Protein AF-A0AAU5V769-F1 (afdb_monomer_lite)

Sequence (133 aa):
MSSAVMFKSDRTFRVWRYGIGHSQLLLRAVPDSVDTVCLDLLFEDVSAMQLVQHYKSIELCFASKTETEEILGFSGITPSSRELHLPVVLRSRSGSGFVLCRNVTAERGGEDPVGSAFEGEDRSVIWTTRPQS

Radius of gyration: 15.0 Å; chains: 1; bounding box: 35×34×40 Å

Foldseek 3Di:
DDFAFDDKDQAKWFFDDQDPVFRKTKIWGQDDPVRRWIKIKIFTAWQDKDDDGMAHTKTKTFDDPVRLVVRCVVRPDDPVCSQQWTWIWIDHPVDIMITIGQKIWIWTHDADPVGDPPPDDPTDTPDMDGRDD

Structure (mmCIF, N/CA/C/O backbone):
data_AF-A0AAU5V769-F1
#
_entry.id   AF-A0AAU5V769-F1
#
loop_
_atom_site.group_PDB
_atom_site.id
_atom_site.type_symbol
_atom_site.label_atom_id
_atom_site.label_alt_id
_atom_site.label_comp_id
_atom_site.label_asym_id
_atom_site.label_entity_id
_atom_site.label_seq_id
_atom_site.pdbx_PDB_ins_code
_atom_site.Cartn_x
_atom_site.Cartn_y
_atom_site.Cartn_z
_atom_site.occupancy
_atom_site.B_iso_or_equiv
_atom_site.auth_seq_id
_atom_site.auth_comp_id
_atom_site.auth_asym_id
_atom_site.auth_atom_id
_atom_site.pdbx_PDB_model_num
ATOM 1 N N . MET A 1 1 ? -4.390 17.917 10.758 1.00 50.41 1 MET A N 1
ATOM 2 C CA . MET A 1 1 ? -3.149 17.286 11.260 1.00 50.41 1 MET A CA 1
ATOM 3 C C . MET A 1 1 ? -2.609 16.418 10.141 1.00 50.41 1 MET A C 1
ATOM 5 O O . MET A 1 1 ? -3.389 15.657 9.587 1.00 50.41 1 MET A O 1
ATOM 9 N N . SER A 1 2 ? -1.353 16.594 9.738 1.00 59.19 2 SER A N 1
ATOM 10 C CA . SER A 1 2 ? -0.752 15.796 8.666 1.00 59.19 2 SER A CA 1
ATOM 11 C C . SER A 1 2 ? -0.434 14.384 9.156 1.00 59.19 2 SER A C 1
ATOM 13 O O . SER A 1 2 ? 0.037 14.193 10.275 1.00 59.19 2 SER A O 1
ATOM 15 N N . SER A 1 3 ? -0.697 13.394 8.313 1.00 79.44 3 SER A N 1
ATOM 16 C CA . SER A 1 3 ? -0.255 12.015 8.507 1.00 79.44 3 SER A CA 1
ATOM 17 C C . SER A 1 3 ? 1.267 11.893 8.443 1.00 79.44 3 SER A C 1
ATOM 19 O O . SER A 1 3 ? 1.907 12.562 7.631 1.00 79.44 3 SER A O 1
ATOM 21 N N . ALA A 1 4 ? 1.844 10.992 9.237 1.00 91.06 4 ALA A N 1
ATOM 22 C CA . ALA A 1 4 ? 3.267 10.675 9.164 1.00 91.06 4 ALA A CA 1
ATOM 23 C C . ALA A 1 4 ? 3.559 9.705 8.004 1.00 91.06 4 ALA A C 1
ATOM 25 O O . ALA A 1 4 ? 2.868 8.696 7.841 1.00 91.06 4 ALA A O 1
ATOM 26 N N . VAL A 1 5 ? 4.580 10.013 7.200 1.00 95.75 5 VAL A N 1
ATOM 27 C CA . VAL A 1 5 ? 5.035 9.174 6.078 1.00 95.75 5 VAL A CA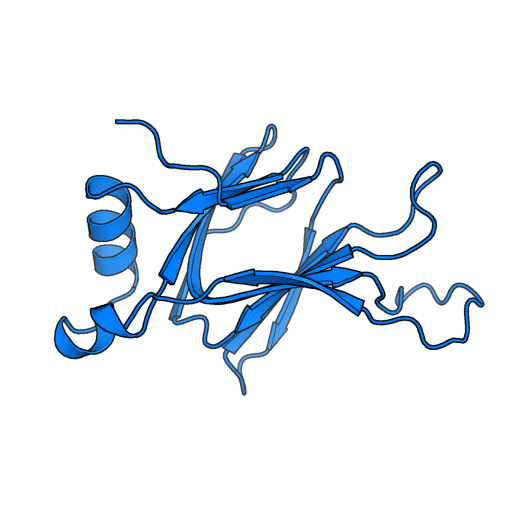 1
ATOM 28 C C . VAL A 1 5 ? 5.845 7.997 6.617 1.00 95.75 5 VAL A C 1
ATOM 30 O O . VAL A 1 5 ? 6.763 8.187 7.411 1.00 95.75 5 VAL A O 1
ATOM 33 N N . MET A 1 6 ? 5.513 6.789 6.167 1.00 96.19 6 MET A N 1
ATOM 34 C CA . MET A 1 6 ? 6.196 5.545 6.529 1.00 96.19 6 MET A CA 1
ATOM 35 C C . MET A 1 6 ? 7.159 5.070 5.442 1.00 96.19 6 MET A C 1
ATOM 37 O O . MET A 1 6 ? 8.244 4.576 5.732 1.00 96.19 6 MET A O 1
ATOM 41 N N . PHE A 1 7 ? 6.741 5.218 4.187 1.00 97.50 7 PHE A N 1
ATOM 42 C CA . PHE A 1 7 ? 7.492 4.809 3.011 1.00 97.50 7 PHE A CA 1
ATOM 43 C C . PHE A 1 7 ? 7.189 5.770 1.868 1.00 97.50 7 PHE A C 1
ATOM 45 O O . PHE A 1 7 ? 6.071 6.273 1.750 1.00 97.50 7 PHE A O 1
ATOM 52 N N . LYS A 1 8 ? 8.178 6.010 1.010 1.00 97.75 8 LYS A N 1
ATOM 53 C CA . LYS A 1 8 ? 8.009 6.801 -0.207 1.00 97.75 8 LYS A CA 1
ATOM 54 C C . LYS A 1 8 ? 8.838 6.225 -1.343 1.00 97.75 8 LYS A C 1
ATOM 56 O O . LYS A 1 8 ? 9.914 5.678 -1.113 1.00 97.75 8 LYS A O 1
ATOM 61 N N . SER A 1 9 ? 8.356 6.393 -2.565 1.00 96.69 9 SER A N 1
ATOM 62 C CA . SER A 1 9 ? 9.094 6.044 -3.774 1.00 96.69 9 SER A CA 1
ATOM 63 C C . SER A 1 9 ? 8.686 6.966 -4.912 1.00 96.69 9 SER A C 1
ATOM 65 O O . SER A 1 9 ? 7.499 7.205 -5.115 1.00 96.69 9 SER A O 1
ATOM 67 N N . ASP A 1 10 ? 9.661 7.448 -5.683 1.00 96.50 10 ASP A N 1
ATOM 68 C CA . ASP A 1 10 ? 9.408 8.316 -6.838 1.00 96.50 10 ASP A CA 1
ATOM 69 C C . ASP A 1 10 ? 8.879 7.556 -8.068 1.00 96.50 10 ASP A C 1
ATOM 71 O O . ASP A 1 10 ? 8.409 8.180 -9.023 1.00 96.50 10 ASP A O 1
ATOM 75 N N . ARG A 1 11 ? 8.899 6.215 -8.030 1.00 95.88 11 ARG A N 1
ATOM 76 C CA . ARG A 1 11 ? 8.440 5.342 -9.118 1.00 95.88 11 ARG A CA 1
ATOM 77 C C . ARG A 1 11 ? 6.921 5.411 -9.305 1.00 95.88 11 ARG A C 1
ATOM 79 O O . ARG A 1 11 ? 6.174 5.880 -8.442 1.00 95.88 11 ARG A O 1
ATOM 86 N N . THR A 1 12 ? 6.450 4.924 -10.454 1.00 96.44 12 THR A N 1
ATOM 87 C CA . THR A 1 12 ? 5.012 4.803 -10.734 1.00 96.44 12 THR A CA 1
ATOM 88 C C . THR A 1 12 ? 4.517 3.399 -10.414 1.00 96.44 12 THR A C 1
ATOM 90 O O . THR A 1 12 ? 4.936 2.437 -11.054 1.00 96.44 12 THR A O 1
ATOM 93 N N . PHE A 1 13 ? 3.581 3.292 -9.472 1.00 96.94 13 PHE A N 1
ATOM 94 C CA . PHE A 1 13 ? 2.952 2.027 -9.095 1.00 96.94 13 PHE A CA 1
ATOM 95 C C . PHE A 1 13 ? 1.592 1.862 -9.767 1.00 96.94 13 PHE A C 1
ATOM 97 O O . PHE A 1 13 ? 0.846 2.827 -9.939 1.00 96.94 13 PHE A O 1
ATOM 104 N N . ARG A 1 14 ? 1.247 0.621 -10.105 1.00 95.62 14 ARG A N 1
ATOM 105 C CA .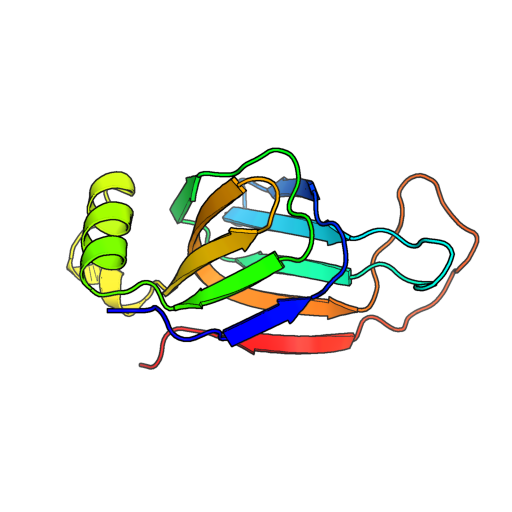 ARG A 1 14 ? -0.076 0.224 -10.603 1.00 95.62 14 ARG A CA 1
ATOM 106 C C . ARG A 1 14 ? -0.582 -1.001 -9.863 1.00 95.62 14 ARG A C 1
ATOM 108 O O . ARG A 1 14 ? 0.222 -1.787 -9.363 1.00 95.62 14 ARG A O 1
ATOM 115 N N . VAL A 1 15 ? -1.901 -1.178 -9.829 1.00 95.00 15 VAL A N 1
ATOM 116 C CA . VAL A 1 15 ? -2.499 -2.420 -9.325 1.00 95.00 15 VAL A CA 1
ATOM 117 C C . VAL A 1 15 ? -2.030 -3.569 -10.203 1.00 95.00 15 VAL A C 1
ATOM 119 O O . VAL A 1 15 ? -2.218 -3.547 -11.418 1.00 95.00 15 VAL A O 1
ATOM 122 N N . TRP A 1 16 ? -1.386 -4.548 -9.579 1.00 92.81 16 TRP A N 1
ATOM 123 C CA . TRP A 1 16 ? -0.828 -5.698 -10.270 1.00 92.81 16 TRP A CA 1
ATOM 124 C C . TRP A 1 16 ? -1.704 -6.933 -10.117 1.00 92.81 16 TRP A C 1
ATOM 126 O O . TRP A 1 16 ? -2.048 -7.599 -11.090 1.00 92.81 16 TRP A O 1
ATOM 136 N N . ARG A 1 17 ? -2.069 -7.240 -8.873 1.00 91.81 17 ARG A N 1
ATOM 137 C CA . ARG A 1 17 ? -2.879 -8.405 -8.530 1.00 91.81 17 ARG A CA 1
ATOM 138 C C . ARG A 1 17 ? -3.645 -8.131 -7.249 1.00 91.81 17 ARG A C 1
ATOM 140 O O . ARG A 1 17 ? -3.098 -7.545 -6.319 1.00 91.81 17 ARG A O 1
ATOM 147 N N . TYR A 1 18 ? -4.869 -8.637 -7.189 1.00 91.25 18 TYR A N 1
ATOM 148 C CA . TYR A 1 18 ? -5.576 -8.851 -5.936 1.00 91.25 18 TYR A CA 1
ATOM 149 C C . TYR A 1 18 ? -5.966 -10.327 -5.835 1.00 91.25 18 TYR A C 1
ATOM 151 O O . TYR A 1 18 ? -6.671 -10.847 -6.700 1.00 91.25 18 TYR A O 1
ATOM 159 N N . GLY A 1 19 ? -5.437 -11.022 -4.829 1.00 89.88 19 GLY A N 1
ATOM 160 C CA . GLY A 1 19 ? -5.703 -12.436 -4.580 1.00 89.88 19 GLY A CA 1
ATOM 161 C C . GLY A 1 19 ? -6.714 -12.606 -3.455 1.00 89.88 19 GLY A C 1
ATOM 162 O O . GLY A 1 19 ? -6.390 -12.328 -2.306 1.00 89.88 19 GLY A O 1
ATOM 163 N N . ILE A 1 20 ? -7.911 -13.105 -3.775 1.00 83.69 20 ILE A N 1
ATOM 164 C CA . ILE A 1 20 ? -9.019 -13.235 -2.812 1.00 83.69 20 ILE A CA 1
ATOM 165 C C . ILE A 1 20 ? -8.696 -14.252 -1.704 1.00 83.69 20 ILE A C 1
ATOM 167 O O . ILE A 1 20 ? -9.004 -14.004 -0.547 1.00 83.69 20 ILE A O 1
ATOM 171 N N . GLY A 1 21 ? -8.035 -15.371 -2.029 1.00 79.00 21 GLY A N 1
ATOM 172 C CA . GLY A 1 21 ? -7.797 -16.465 -1.071 1.00 79.00 21 GLY A CA 1
ATOM 173 C C . GLY A 1 21 ? -6.919 -16.105 0.136 1.00 79.00 21 GLY A C 1
ATOM 174 O O . GLY A 1 21 ? -7.063 -16.715 1.188 1.00 79.00 21 GLY A O 1
ATOM 175 N N . HIS A 1 22 ? -6.050 -15.101 -0.004 1.00 78.12 22 HIS A N 1
ATOM 176 C CA . HIS A 1 22 ? -5.189 -14.591 1.073 1.00 78.12 22 HIS A CA 1
ATOM 177 C C . HIS A 1 22 ? -5.412 -13.096 1.339 1.00 78.12 22 HIS A C 1
ATOM 179 O O . HIS A 1 22 ? -4.630 -12.475 2.052 1.00 78.12 22 HIS A O 1
ATOM 185 N N . SER A 1 23 ? -6.431 -12.496 0.714 1.00 92.31 23 SER A N 1
ATOM 186 C CA . SER A 1 23 ? -6.664 -11.050 0.729 1.00 92.31 23 SER A CA 1
ATOM 187 C C . SER A 1 23 ? -5.385 -10.238 0.486 1.00 92.31 23 SER A C 1
ATOM 189 O O . SER A 1 23 ? -5.068 -9.317 1.231 1.00 92.31 23 SER A O 1
ATOM 191 N N . GLN A 1 24 ? -4.619 -10.593 -0.546 1.00 95.88 24 GLN A N 1
ATOM 192 C CA . GLN A 1 24 ? -3.342 -9.945 -0.851 1.00 95.88 24 GLN A CA 1
ATOM 193 C C . GLN A 1 24 ? -3.494 -8.957 -2.004 1.00 95.88 24 GLN A C 1
ATOM 195 O O . GLN A 1 24 ? -3.884 -9.347 -3.108 1.00 95.88 24 GLN A O 1
ATOM 200 N N . LEU A 1 25 ? -3.139 -7.694 -1.772 1.00 96.88 25 LEU A N 1
ATOM 201 C CA . LEU A 1 25 ? -3.017 -6.674 -2.813 1.00 96.88 25 LEU A CA 1
ATOM 202 C C . LEU A 1 25 ? -1.541 -6.465 -3.146 1.00 96.88 25 LEU A C 1
ATOM 204 O O . LEU A 1 25 ? -0.727 -6.238 -2.259 1.00 96.88 25 LEU A O 1
ATOM 208 N N . LEU A 1 26 ? -1.215 -6.479 -4.435 1.00 95.62 26 LEU A N 1
ATOM 209 C CA . LEU A 1 26 ? 0.109 -6.139 -4.935 1.00 95.62 26 LEU A CA 1
ATOM 210 C C . LEU A 1 26 ? 0.018 -4.892 -5.813 1.00 95.62 26 LEU A C 1
ATOM 212 O O . LEU A 1 26 ? -0.653 -4.913 -6.851 1.00 95.62 26 LEU A O 1
ATOM 216 N N . LEU A 1 27 ? 0.712 -3.825 -5.419 1.00 96.94 27 LEU A N 1
ATOM 217 C CA . LEU A 1 27 ? 1.015 -2.707 -6.310 1.00 96.94 27 LEU A CA 1
ATOM 218 C C . LEU A 1 27 ? 2.446 -2.860 -6.812 1.00 96.94 27 LEU A C 1
ATOM 220 O O . LEU A 1 27 ? 3.340 -3.134 -6.021 1.00 96.94 27 LEU A O 1
ATOM 224 N N . ARG A 1 28 ? 2.679 -2.652 -8.106 1.00 95.81 28 ARG A N 1
ATOM 225 C CA . ARG A 1 28 ? 3.999 -2.850 -8.715 1.00 95.81 28 ARG A CA 1
ATOM 226 C C . ARG A 1 28 ? 4.453 -1.623 -9.480 1.00 95.81 28 ARG A C 1
ATOM 228 O O . ARG A 1 28 ? 3.704 -1.097 -10.307 1.00 95.81 28 ARG A O 1
ATOM 235 N N . ALA A 1 29 ? 5.696 -1.228 -9.249 1.00 95.25 29 ALA A N 1
ATOM 236 C CA . ALA A 1 29 ? 6.478 -0.431 -10.176 1.00 95.25 29 ALA A CA 1
ATOM 237 C C . ALA A 1 29 ? 7.355 -1.374 -11.009 1.00 95.25 29 ALA A C 1
ATOM 239 O O . ALA A 1 29 ? 8.142 -2.143 -10.460 1.00 95.25 29 ALA A O 1
ATOM 240 N N . VAL A 1 30 ? 7.196 -1.341 -12.331 1.00 91.44 30 VAL A N 1
ATOM 241 C CA . VAL A 1 30 ? 7.995 -2.159 -13.262 1.00 91.44 30 VAL A CA 1
ATOM 242 C C . VAL A 1 30 ? 9.309 -1.468 -13.627 1.00 91.44 30 VAL A C 1
ATOM 244 O O . VAL A 1 30 ? 9.419 -0.258 -13.396 1.00 91.44 30 VAL A O 1
ATOM 247 N N . PRO A 1 31 ? 10.304 -2.203 -14.159 1.00 89.50 31 PRO A N 1
ATOM 248 C CA . PRO A 1 31 ? 11.550 -1.615 -14.623 1.00 89.50 31 PRO A CA 1
ATOM 249 C C . PRO A 1 31 ? 11.327 -0.481 -15.630 1.00 89.50 31 PRO A C 1
ATOM 251 O O . PRO A 1 31 ? 10.360 -0.491 -16.395 1.00 89.50 31 PRO A O 1
ATOM 254 N N . ASP A 1 32 ? 12.240 0.481 -15.633 1.00 85.56 32 ASP A N 1
ATOM 255 C CA . ASP A 1 32 ? 12.310 1.562 -16.612 1.00 85.56 32 ASP A CA 1
ATOM 256 C C . ASP A 1 32 ? 13.778 1.874 -16.966 1.00 85.56 32 ASP A C 1
ATOM 258 O O . ASP A 1 32 ? 14.670 1.054 -16.748 1.00 85.56 32 ASP A O 1
ATOM 262 N N . SER A 1 33 ? 14.048 3.036 -17.567 1.00 84.00 33 SER A N 1
ATOM 263 C CA . SER A 1 33 ? 15.413 3.436 -17.939 1.00 84.00 33 SER A CA 1
ATOM 264 C C . SER A 1 33 ? 16.341 3.705 -16.747 1.00 84.00 33 SER A C 1
ATOM 266 O O . SER A 1 33 ? 17.546 3.826 -16.946 1.00 84.00 33 SER A O 1
ATOM 268 N N . VAL A 1 34 ? 15.794 3.868 -15.541 1.00 86.12 34 VAL A N 1
ATOM 269 C CA . VAL A 1 34 ? 16.525 4.188 -14.308 1.00 86.12 34 VAL A CA 1
ATOM 270 C C . VAL A 1 34 ? 16.594 2.962 -13.400 1.00 86.12 34 VAL A C 1
ATOM 272 O O . VAL A 1 34 ? 17.671 2.608 -12.924 1.00 86.12 34 VAL A O 1
ATOM 275 N N . ASP A 1 35 ? 15.462 2.295 -13.185 1.00 85.06 35 ASP A N 1
ATOM 276 C CA . ASP A 1 35 ? 15.348 1.137 -12.305 1.00 85.06 35 ASP A CA 1
ATOM 277 C C . ASP A 1 35 ? 15.275 -0.164 -13.108 1.00 85.06 35 ASP A C 1
ATOM 279 O O . ASP A 1 35 ? 14.314 -0.412 -13.830 1.00 85.06 35 ASP A O 1
ATOM 283 N N . THR A 1 36 ? 16.249 -1.057 -12.925 1.00 85.62 36 THR A N 1
ATOM 284 C CA . THR A 1 36 ? 16.347 -2.307 -13.702 1.00 85.62 36 THR A CA 1
ATOM 285 C C . THR A 1 36 ? 15.487 -3.458 -13.178 1.00 85.62 36 THR A C 1
ATOM 287 O O . THR A 1 36 ? 15.380 -4.486 -13.840 1.00 85.62 36 THR A O 1
ATOM 290 N N . VAL A 1 37 ? 14.866 -3.317 -12.002 1.00 88.38 37 VAL A N 1
ATOM 291 C CA . VAL A 1 37 ? 14.055 -4.376 -11.376 1.00 88.38 37 VAL A CA 1
ATOM 292 C C . VAL A 1 37 ? 12.708 -3.859 -10.886 1.00 88.38 37 VAL A C 1
ATOM 294 O O . VAL A 1 37 ? 12.547 -2.667 -10.600 1.00 88.38 37 VAL A O 1
ATOM 297 N N . CYS A 1 38 ? 11.733 -4.761 -10.750 1.00 92.62 38 CYS A N 1
ATOM 298 C CA . CYS A 1 38 ? 10.451 -4.441 -10.128 1.00 92.62 38 CYS A CA 1
ATOM 299 C C . CYS A 1 38 ? 10.626 -4.005 -8.667 1.00 92.62 38 CYS A C 1
ATOM 301 O O . CYS A 1 38 ? 11.520 -4.477 -7.958 1.00 92.62 38 CYS A O 1
ATOM 303 N N . LEU A 1 39 ? 9.727 -3.133 -8.224 1.00 94.56 39 LEU A N 1
ATOM 304 C CA . LEU A 1 39 ? 9.501 -2.829 -6.820 1.00 94.56 39 LEU A CA 1
ATOM 305 C C . LEU A 1 39 ? 8.023 -3.056 -6.513 1.00 94.56 39 LEU A C 1
ATOM 307 O O . LEU A 1 39 ? 7.151 -2.429 -7.118 1.00 94.56 39 LEU A O 1
ATOM 311 N N . ASP A 1 40 ? 7.769 -3.953 -5.576 1.00 95.75 40 ASP A N 1
ATOM 312 C CA . ASP A 1 40 ? 6.444 -4.383 -5.166 1.00 95.75 40 ASP A CA 1
ATOM 313 C C . ASP A 1 40 ? 6.076 -3.764 -3.819 1.00 95.75 40 ASP A C 1
ATOM 315 O O . ASP A 1 40 ? 6.902 -3.691 -2.915 1.00 95.75 40 ASP A O 1
ATOM 319 N N . LEU A 1 41 ? 4.825 -3.326 -3.684 1.00 97.31 41 LEU A N 1
ATOM 320 C CA . LEU A 1 41 ? 4.171 -3.049 -2.410 1.00 97.31 41 LEU A CA 1
ATOM 321 C C . LEU A 1 41 ? 3.125 -4.139 -2.197 1.00 97.31 41 LEU A C 1
ATOM 323 O O . LEU A 1 41 ? 2.073 -4.135 -2.846 1.00 97.31 41 LEU A O 1
ATOM 327 N N . LEU A 1 42 ? 3.448 -5.084 -1.322 1.00 96.44 42 LEU A N 1
ATOM 328 C CA . LEU A 1 42 ? 2.582 -6.187 -0.941 1.00 96.44 42 LEU A CA 1
ATOM 329 C C . LEU A 1 42 ? 1.831 -5.813 0.333 1.00 96.44 42 LEU A C 1
ATOM 331 O O . LEU A 1 42 ? 2.445 -5.551 1.361 1.00 96.44 42 LEU A O 1
ATOM 335 N N . PHE A 1 43 ? 0.506 -5.806 0.254 1.00 97.38 43 PHE A N 1
ATOM 336 C CA . PHE A 1 43 ? -0.389 -5.639 1.391 1.00 97.38 43 PHE A CA 1
ATOM 337 C C . PHE A 1 43 ? -1.062 -6.978 1.666 1.00 97.38 43 PHE A C 1
ATOM 339 O O . PHE A 1 43 ? -1.676 -7.555 0.763 1.00 97.38 43 PHE A O 1
ATOM 346 N N . GLU A 1 44 ? -0.972 -7.458 2.901 1.00 95.25 44 GLU A N 1
ATOM 347 C CA . GLU A 1 44 ? -1.519 -8.757 3.299 1.00 95.25 44 GLU A CA 1
ATOM 348 C C . GLU A 1 44 ? -2.703 -8.607 4.251 1.00 95.25 44 GLU A C 1
ATOM 350 O O . GLU A 1 44 ? -2.788 -7.633 5.007 1.00 95.25 44 GLU A O 1
ATOM 355 N N . ASP A 1 45 ? -3.615 -9.584 4.215 1.00 94.12 45 ASP A N 1
ATOM 356 C CA . ASP A 1 45 ? -4.872 -9.567 4.969 1.00 94.12 45 ASP A CA 1
ATOM 357 C C . ASP A 1 45 ? -5.645 -8.246 4.766 1.00 94.12 45 ASP A C 1
ATOM 359 O O . ASP A 1 45 ? -6.011 -7.543 5.712 1.00 94.12 45 ASP A O 1
ATOM 363 N N . VAL A 1 46 ? -5.846 -7.866 3.502 1.00 95.06 46 VAL A N 1
ATOM 364 C CA . VAL A 1 46 ? -6.575 -6.657 3.106 1.00 95.06 46 VAL A CA 1
ATOM 365 C C . VAL A 1 46 ? -8.066 -6.820 3.392 1.00 95.06 46 VAL A C 1
ATOM 367 O O . VAL A 1 46 ? -8.751 -7.624 2.760 1.00 95.06 46 VAL A O 1
ATOM 370 N N . SER A 1 47 ? -8.575 -5.991 4.298 1.00 94.00 47 SER A N 1
ATOM 371 C CA . SER A 1 47 ? -9.986 -5.946 4.698 1.00 94.00 47 SER A CA 1
ATOM 372 C C . SER A 1 47 ? -10.787 -4.900 3.928 1.00 94.00 47 SER A C 1
ATOM 374 O O . SER A 1 47 ? -11.981 -5.074 3.706 1.00 94.00 47 SER A O 1
ATOM 376 N N . ALA A 1 48 ? -10.148 -3.810 3.501 1.00 95.25 48 ALA A N 1
ATOM 377 C CA . ALA A 1 48 ? -10.782 -2.785 2.680 1.00 95.25 48 ALA A CA 1
ATOM 378 C C . ALA A 1 48 ? -9.744 -2.018 1.862 1.00 95.25 48 ALA A C 1
ATOM 380 O O . ALA A 1 48 ? -8.600 -1.861 2.285 1.00 95.25 48 ALA A O 1
ATOM 381 N N . MET A 1 49 ? -10.148 -1.504 0.702 1.00 97.06 49 MET A N 1
ATOM 382 C CA . MET A 1 49 ? -9.288 -0.666 -0.127 1.00 97.06 49 MET A CA 1
ATOM 383 C C . MET A 1 49 ? -10.101 0.286 -0.999 1.00 97.06 49 MET A C 1
ATOM 385 O O . MET A 1 49 ? -11.171 -0.065 -1.495 1.00 97.06 49 MET A O 1
ATOM 389 N N . GLN A 1 50 ? -9.536 1.462 -1.242 1.00 97.81 50 GLN A N 1
ATOM 390 C CA . GLN A 1 50 ? -9.946 2.371 -2.303 1.00 97.81 50 GLN A CA 1
ATOM 391 C C . GLN A 1 50 ? -8.697 2.741 -3.088 1.00 97.81 50 GLN A C 1
ATOM 393 O O . GLN A 1 50 ? -7.762 3.319 -2.531 1.00 97.81 50 GLN A O 1
ATOM 398 N N . LEU A 1 51 ? -8.678 2.405 -4.376 1.00 97.69 51 LEU A N 1
ATOM 399 C CA . LEU A 1 51 ? -7.494 2.548 -5.213 1.00 97.69 51 LEU A CA 1
ATOM 400 C C . LEU A 1 51 ? -7.739 3.496 -6.385 1.00 97.69 51 LEU A C 1
ATOM 402 O O . LEU A 1 51 ? -8.852 3.592 -6.900 1.00 97.69 51 LEU A O 1
ATOM 406 N N . VAL A 1 52 ? -6.674 4.152 -6.838 1.00 95.44 52 VAL A N 1
ATOM 407 C CA . VAL A 1 52 ? -6.621 4.780 -8.163 1.00 95.44 52 VAL A CA 1
ATOM 408 C C . VAL A 1 52 ? -5.820 3.897 -9.116 1.00 95.44 52 VAL A C 1
ATOM 410 O O . VAL A 1 52 ? -5.077 3.011 -8.697 1.00 95.44 52 VAL A O 1
ATOM 413 N N . GLN A 1 53 ? -5.965 4.135 -10.418 1.00 91.25 53 GLN A N 1
ATOM 414 C CA . GLN A 1 53 ? -5.358 3.281 -11.442 1.00 91.25 53 GLN A CA 1
ATOM 415 C C . GLN A 1 53 ? -3.819 3.285 -11.396 1.00 91.25 53 GLN A C 1
ATOM 417 O O . GLN A 1 53 ? -3.187 2.254 -11.624 1.00 91.25 53 GLN A O 1
ATOM 422 N N . HIS A 1 54 ? -3.220 4.442 -11.095 1.00 95.00 54 HIS A N 1
ATOM 423 C CA . HIS A 1 54 ? -1.773 4.632 -11.035 1.00 95.00 54 HIS A CA 1
ATOM 424 C C . HIS A 1 54 ? -1.400 5.592 -9.906 1.00 95.00 54 HIS A C 1
ATOM 426 O O . HIS A 1 54 ? -2.089 6.591 -9.690 1.00 95.00 54 HIS A O 1
ATOM 432 N N . TYR A 1 55 ? -0.260 5.346 -9.268 1.00 97.69 55 TYR A N 1
ATOM 433 C CA . TYR A 1 55 ? 0.319 6.195 -8.230 1.00 97.69 55 TYR A CA 1
ATOM 434 C C . TYR A 1 55 ? 1.685 6.704 -8.681 1.00 97.69 55 TYR A C 1
ATOM 436 O O . TYR A 1 55 ? 2.657 5.952 -8.682 1.00 97.69 55 TYR A O 1
ATOM 444 N N . LYS A 1 56 ? 1.758 7.976 -9.083 1.00 96.94 56 LYS A N 1
ATOM 445 C CA . LYS A 1 56 ? 3.009 8.649 -9.462 1.00 96.94 56 LYS A CA 1
ATOM 446 C C . LYS A 1 56 ? 3.656 9.284 -8.236 1.00 96.94 56 LYS A C 1
ATOM 448 O O . LYS A 1 56 ? 3.053 10.196 -7.661 1.00 96.94 56 LYS A O 1
ATOM 453 N N . SER A 1 57 ? 4.865 8.843 -7.891 1.00 96.44 57 SER A N 1
ATOM 454 C CA . SER A 1 57 ? 5.584 9.274 -6.687 1.00 96.44 57 SER A CA 1
ATOM 455 C C . SER A 1 57 ? 4.753 9.004 -5.427 1.00 96.44 57 SER A C 1
ATOM 457 O O . SER A 1 57 ? 4.143 9.914 -4.864 1.00 96.44 57 SER A O 1
ATOM 459 N N . ILE A 1 58 ? 4.625 7.724 -5.068 1.00 97.62 58 ILE A N 1
ATOM 460 C CA . ILE A 1 58 ? 3.740 7.279 -3.990 1.00 97.62 58 ILE A CA 1
ATOM 461 C C . ILE A 1 58 ? 4.356 7.538 -2.611 1.00 97.62 58 ILE A C 1
ATOM 463 O O . ILE A 1 58 ? 5.543 7.300 -2.379 1.00 97.62 58 ILE A O 1
ATOM 467 N N . GLU A 1 59 ? 3.510 7.947 -1.675 1.00 98.19 59 GLU A N 1
ATOM 468 C CA . GLU A 1 59 ? 3.777 7.972 -0.243 1.00 98.19 59 GLU A CA 1
ATOM 469 C C . GLU A 1 59 ? 2.776 7.056 0.467 1.00 98.19 59 GLU A C 1
ATOM 471 O O . GLU A 1 59 ? 1.561 7.173 0.280 1.00 98.19 59 GLU A O 1
ATOM 476 N N . LEU A 1 60 ? 3.294 6.147 1.292 1.00 98.19 60 LEU A N 1
ATOM 477 C CA . LEU A 1 60 ? 2.508 5.388 2.256 1.00 98.19 60 LEU A CA 1
ATOM 478 C C . LEU A 1 60 ? 2.570 6.118 3.586 1.00 98.19 60 LEU A C 1
ATOM 480 O O . LEU A 1 60 ? 3.651 6.315 4.147 1.00 98.19 60 LEU A O 1
ATOM 484 N N . CYS A 1 61 ? 1.415 6.495 4.109 1.00 97.50 61 CYS A N 1
ATOM 485 C CA . CYS A 1 61 ? 1.320 7.236 5.355 1.00 97.50 61 CYS A CA 1
ATOM 486 C C . CYS A 1 61 ? 0.470 6.485 6.372 1.00 97.50 61 CYS A C 1
ATOM 488 O O . CYS A 1 61 ? -0.504 5.824 6.007 1.00 97.50 61 CYS A O 1
ATOM 490 N N . PHE A 1 62 ? 0.790 6.660 7.653 1.00 95.25 62 PHE A N 1
ATOM 491 C CA . PHE A 1 62 ? -0.146 6.313 8.717 1.00 95.25 62 PHE A CA 1
ATOM 492 C C . PHE A 1 62 ? -1.418 7.140 8.546 1.00 95.25 62 PHE A C 1
ATOM 494 O O . PHE A 1 62 ? -1.340 8.360 8.374 1.00 95.25 62 PHE A O 1
ATOM 501 N N . ALA A 1 63 ? -2.588 6.513 8.607 1.00 94.62 63 ALA A N 1
ATOM 502 C CA . ALA A 1 63 ? -3.823 7.277 8.653 1.00 94.62 63 ALA A CA 1
ATOM 503 C C . ALA A 1 63 ? -3.837 8.195 9.886 1.00 94.62 63 ALA A C 1
ATOM 505 O O . ALA A 1 63 ? -3.462 7.803 10.992 1.00 94.62 63 ALA A O 1
ATOM 506 N N . SER A 1 64 ? -4.270 9.440 9.700 1.00 93.62 64 SER A N 1
ATOM 507 C CA . SER A 1 64 ? -4.626 10.305 10.824 1.00 93.62 64 SER A CA 1
ATOM 508 C C . SER A 1 64 ? -5.830 9.724 11.574 1.00 93.62 64 SER A C 1
ATOM 510 O O . SER A 1 64 ? -6.478 8.786 11.106 1.00 93.62 64 SER A O 1
ATOM 512 N N . LYS A 1 65 ? -6.169 10.288 12.737 1.00 91.50 65 LYS A N 1
ATOM 513 C CA . LYS A 1 65 ? -7.335 9.830 13.506 1.00 91.50 65 LYS A CA 1
ATOM 514 C C . LYS A 1 65 ? -8.625 9.880 12.674 1.00 91.50 65 LYS A C 1
ATOM 516 O O . LYS A 1 65 ? -9.358 8.900 12.640 1.00 91.50 65 LYS A O 1
ATOM 521 N N . THR A 1 66 ? -8.856 10.988 11.971 1.00 93.69 66 THR A N 1
ATOM 522 C CA . THR A 1 66 ? -10.035 11.173 11.114 1.00 93.69 66 THR A CA 1
ATOM 523 C C . THR A 1 66 ? -10.050 10.174 9.960 1.00 93.69 66 THR A C 1
ATOM 525 O O . THR A 1 66 ? -11.035 9.471 9.780 1.00 93.69 66 THR A O 1
ATOM 528 N N . GLU A 1 67 ? -8.934 10.023 9.242 1.00 95.50 67 GLU A N 1
ATOM 529 C CA . GLU A 1 67 ? -8.836 9.043 8.149 1.00 95.50 67 GLU A CA 1
ATOM 530 C C . GLU A 1 67 ? -9.014 7.608 8.659 1.00 95.50 67 GLU A C 1
ATOM 532 O O . GLU A 1 67 ? -9.631 6.783 7.998 1.00 95.50 67 GLU A O 1
ATOM 537 N N . THR A 1 68 ? -8.513 7.299 9.856 1.00 93.19 68 THR A N 1
ATOM 538 C CA . THR A 1 68 ? -8.702 5.986 10.484 1.00 93.19 68 THR A CA 1
ATOM 539 C C . THR A 1 68 ? -10.181 5.713 10.733 1.00 93.19 68 THR A C 1
ATOM 541 O O . THR A 1 68 ? -10.666 4.637 10.401 1.00 93.19 68 THR A O 1
ATOM 544 N N . GLU A 1 69 ? -10.910 6.675 11.298 1.00 92.06 69 GLU A N 1
ATOM 545 C CA . GLU A 1 69 ? -12.349 6.548 11.544 1.00 92.06 69 GLU A CA 1
ATOM 546 C C . GLU A 1 69 ? -13.133 6.360 10.234 1.00 92.06 69 GLU A C 1
ATOM 548 O O . GLU A 1 69 ? -13.996 5.484 10.167 1.00 92.06 69 GLU A O 1
ATOM 553 N N . GLU A 1 70 ? -12.786 7.105 9.181 1.00 93.81 70 GLU A N 1
ATOM 554 C CA . GLU A 1 70 ? -13.392 6.985 7.847 1.00 93.81 70 GLU A CA 1
ATOM 555 C C . GLU A 1 70 ? -13.125 5.616 7.208 1.00 93.81 70 GLU A C 1
ATOM 557 O O . GLU A 1 70 ? -14.058 4.941 6.769 1.00 93.81 70 GLU A O 1
ATOM 562 N N . ILE A 1 71 ? -11.866 5.168 7.201 1.00 95.31 71 ILE A N 1
ATOM 563 C CA . ILE A 1 71 ? -11.461 3.873 6.634 1.00 95.31 71 ILE A CA 1
ATOM 564 C C . ILE A 1 71 ? -12.141 2.725 7.385 1.00 95.31 71 ILE A C 1
ATOM 566 O O . ILE A 1 71 ? -12.649 1.784 6.772 1.00 95.31 71 ILE A O 1
ATOM 570 N N . LEU A 1 72 ? -12.186 2.797 8.717 1.00 92.31 72 LEU A N 1
ATOM 571 C CA . LEU A 1 72 ? -12.859 1.793 9.535 1.00 92.31 72 LEU A CA 1
ATOM 572 C C . LEU A 1 72 ? -14.369 1.782 9.277 1.00 92.31 72 LEU A C 1
ATOM 574 O O . LEU A 1 72 ? -14.939 0.704 9.114 1.00 92.31 72 LEU A O 1
ATOM 578 N N . GLY A 1 73 ? -14.999 2.956 9.180 1.00 92.12 73 GLY A N 1
ATOM 579 C CA . GLY A 1 73 ? -16.411 3.086 8.819 1.00 92.12 73 GLY A CA 1
ATOM 580 C C . GLY A 1 73 ? -16.726 2.497 7.442 1.00 92.12 73 GLY A C 1
ATOM 581 O O . GLY A 1 73 ? -17.738 1.819 7.287 1.00 92.12 73 GLY A O 1
ATOM 582 N N . PHE A 1 74 ? -15.828 2.680 6.472 1.00 94.31 74 PHE A N 1
ATOM 583 C CA . PHE A 1 74 ? -15.941 2.088 5.138 1.00 94.31 74 PHE A CA 1
ATOM 584 C C . PHE A 1 74 ? -15.794 0.558 5.150 1.00 94.31 74 PHE A C 1
ATOM 586 O O . PHE A 1 74 ? -16.482 -0.140 4.412 1.00 94.31 74 PHE A O 1
ATOM 593 N N . SER A 1 75 ? -14.897 0.025 5.982 1.00 90.94 75 SER A N 1
ATOM 594 C CA . SER A 1 75 ? -14.523 -1.396 5.963 1.00 90.94 75 SER A CA 1
ATOM 595 C C . SER A 1 75 ? -15.558 -2.366 6.540 1.00 90.94 75 SER A C 1
ATOM 597 O O . SER A 1 75 ? -15.467 -3.567 6.302 1.00 90.94 75 SER A O 1
ATOM 599 N N . GLY A 1 76 ? -16.502 -1.880 7.351 1.00 85.88 76 GLY A N 1
ATOM 600 C CA . GLY A 1 76 ? -17.462 -2.733 8.056 1.00 85.88 76 GLY A CA 1
ATOM 601 C C . GLY A 1 76 ? -16.857 -3.641 9.139 1.00 85.88 76 GLY A C 1
ATOM 602 O O . GLY A 1 76 ? -17.581 -4.471 9.689 1.00 85.88 76 GLY A O 1
ATOM 603 N N . ILE A 1 77 ? -15.564 -3.506 9.480 1.00 83.44 77 ILE A N 1
ATOM 604 C CA . ILE A 1 77 ? -14.943 -4.336 10.523 1.00 83.44 77 ILE A CA 1
ATOM 605 C C . ILE A 1 77 ? -15.407 -3.932 11.928 1.00 83.44 77 ILE A C 1
ATOM 607 O O . ILE A 1 77 ? -15.606 -2.754 12.242 1.00 83.44 77 ILE A O 1
ATOM 611 N N . THR A 1 78 ? -15.542 -4.920 12.814 1.00 78.31 78 THR A N 1
ATOM 612 C CA . THR A 1 78 ? -15.965 -4.697 14.200 1.00 78.31 78 THR A CA 1
ATOM 613 C C . THR A 1 78 ? -14.856 -4.059 15.046 1.00 78.31 78 THR A C 1
ATOM 615 O O . THR A 1 78 ? -13.670 -4.262 14.773 1.00 78.31 78 THR A O 1
ATOM 618 N N . PRO A 1 79 ? -15.201 -3.332 16.129 1.00 73.88 79 PRO A N 1
ATOM 619 C CA . PRO A 1 79 ? -14.219 -2.692 17.008 1.00 73.88 79 PRO A CA 1
ATOM 620 C C . PRO A 1 79 ? -13.136 -3.630 17.556 1.00 73.88 79 PRO A C 1
ATOM 622 O O . PRO A 1 79 ? -11.978 -3.236 17.628 1.00 73.88 79 PRO A O 1
ATOM 625 N N . SER A 1 80 ? -13.494 -4.879 17.864 1.00 73.94 80 SER A N 1
ATOM 626 C CA . SER A 1 80 ? -12.592 -5.920 18.377 1.00 73.94 80 SER A CA 1
ATOM 627 C C . SER A 1 80 ? -11.468 -6.322 17.418 1.00 73.94 80 SER A C 1
ATOM 629 O O . SER A 1 80 ? -10.479 -6.901 17.849 1.00 73.94 80 SER A O 1
ATOM 631 N N . SER A 1 81 ? -11.603 -6.037 16.122 1.00 75.50 81 SER A N 1
ATOM 632 C CA . SER A 1 81 ? -10.600 -6.380 15.109 1.00 75.50 81 SER A CA 1
ATOM 633 C C . SER A 1 81 ? -9.724 -5.191 14.720 1.00 75.50 81 SER A C 1
ATOM 635 O O . SER A 1 81 ? -8.801 -5.364 13.929 1.00 75.50 81 SER A O 1
ATOM 637 N N . ARG A 1 82 ? -9.984 -3.988 15.252 1.00 78.06 82 ARG A N 1
ATOM 638 C CA . ARG A 1 82 ? -9.285 -2.752 14.857 1.00 78.06 82 ARG A CA 1
ATOM 639 C C . ARG A 1 82 ? -7.792 -2.795 15.156 1.00 78.06 82 ARG A C 1
ATOM 641 O O . ARG A 1 82 ? -7.007 -2.400 14.308 1.00 78.06 82 ARG A O 1
ATOM 648 N N . GLU A 1 83 ? -7.418 -3.322 16.317 1.00 80.62 83 GLU A N 1
ATOM 649 C CA . GLU A 1 83 ? -6.022 -3.397 16.779 1.00 80.62 83 GLU A CA 1
ATOM 650 C C . GLU A 1 83 ? -5.154 -4.307 15.898 1.00 80.62 83 GLU A C 1
ATOM 652 O O . GLU A 1 83 ? -3.935 -4.174 15.863 1.00 80.62 83 GLU A O 1
ATOM 657 N N . LEU A 1 84 ? -5.783 -5.202 15.130 1.00 85.75 84 LEU A N 1
ATOM 658 C CA . LEU A 1 84 ? -5.091 -6.100 14.209 1.00 85.75 84 LEU A CA 1
ATOM 659 C C . LEU A 1 84 ? -4.851 -5.481 12.830 1.00 85.75 84 LEU A C 1
ATOM 661 O O . LEU A 1 84 ? -4.167 -6.104 12.023 1.00 85.75 84 LEU A O 1
ATOM 665 N N . HIS A 1 85 ? -5.422 -4.311 12.533 1.00 90.75 85 HIS A N 1
ATOM 666 C CA . HIS A 1 85 ? -5.345 -3.701 11.210 1.00 90.75 85 HIS A CA 1
ATOM 667 C C . HIS A 1 85 ? -4.558 -2.393 11.228 1.00 90.75 85 HIS A C 1
ATOM 669 O O . HIS A 1 85 ? -4.621 -1.595 12.158 1.00 90.75 85 HIS A O 1
ATOM 675 N N . LEU A 1 86 ? -3.847 -2.166 10.133 1.00 94.75 86 LEU A N 1
ATOM 676 C CA . LEU A 1 86 ? -3.106 -0.969 9.803 1.00 94.75 86 LEU A CA 1
ATOM 677 C C . LEU A 1 86 ? -3.870 -0.212 8.707 1.00 94.75 86 LEU A C 1
ATOM 679 O O . LEU A 1 86 ? -3.892 -0.662 7.558 1.00 94.75 86 LEU A O 1
ATOM 683 N N . PRO A 1 87 ? -4.493 0.935 9.023 1.00 95.75 87 PRO A N 1
ATOM 684 C CA . PRO A 1 87 ? -5.036 1.824 8.010 1.00 95.75 87 PRO A CA 1
ATOM 685 C C . PRO A 1 87 ? -3.886 2.603 7.355 1.00 95.75 87 PRO A C 1
ATOM 687 O O . PRO A 1 87 ? -3.233 3.442 7.983 1.00 95.75 87 PRO A O 1
ATOM 690 N N . VAL A 1 88 ? -3.631 2.313 6.082 1.00 97.69 88 VAL A N 1
ATOM 691 C CA . VAL A 1 88 ? -2.586 2.940 5.269 1.00 97.69 88 VAL A CA 1
ATOM 692 C C . VAL A 1 88 ? -3.231 3.889 4.272 1.00 97.69 88 VAL A C 1
ATOM 694 O O . VAL A 1 88 ? -4.064 3.478 3.466 1.00 97.69 88 VAL A O 1
ATOM 697 N N . VAL A 1 89 ? -2.810 5.152 4.279 1.00 98.12 89 VAL A N 1
ATOM 698 C CA . VAL A 1 89 ? -3.212 6.126 3.257 1.00 98.12 89 VAL A CA 1
ATOM 699 C C . VAL A 1 89 ? -2.167 6.133 2.148 1.00 98.12 89 VAL A C 1
ATOM 701 O O . VAL A 1 89 ? -0.976 6.302 2.411 1.00 98.12 89 VAL A O 1
ATOM 704 N N . LEU A 1 90 ? -2.627 5.965 0.909 1.00 98.12 90 LEU A N 1
ATOM 705 C CA . LEU A 1 90 ? -1.824 6.067 -0.304 1.00 98.12 90 LEU A CA 1
ATOM 706 C C . LEU A 1 90 ? -1.962 7.490 -0.841 1.00 98.12 90 LEU A C 1
ATOM 708 O O . LEU A 1 90 ? -3.054 7.876 -1.256 1.00 98.12 90 LEU A O 1
ATOM 712 N N . ARG A 1 91 ? -0.882 8.270 -0.859 1.00 97.69 91 ARG A N 1
ATOM 713 C CA . ARG A 1 91 ? -0.861 9.603 -1.482 1.00 97.69 91 ARG A CA 1
ATOM 714 C C . ARG A 1 91 ? 0.048 9.594 -2.696 1.00 97.69 91 ARG A C 1
ATOM 716 O O . ARG A 1 91 ? 1.090 8.951 -2.692 1.00 97.69 91 ARG A O 1
ATOM 723 N N . SER A 1 92 ? -0.353 10.283 -3.756 1.00 97.38 92 SER A N 1
ATOM 724 C CA . SER A 1 92 ? 0.466 10.427 -4.958 1.00 97.38 92 SER A CA 1
ATOM 725 C C . SER A 1 92 ? 0.042 11.650 -5.761 1.00 97.38 92 SER A C 1
ATOM 727 O O . SER A 1 92 ? -1.034 12.212 -5.545 1.00 97.38 92 SER A O 1
ATOM 729 N N . ARG A 1 93 ? 0.845 12.032 -6.758 1.00 96.38 93 ARG A N 1
ATOM 730 C CA . ARG A 1 93 ? 0.496 13.137 -7.670 1.00 96.38 93 ARG A CA 1
ATOM 731 C C . ARG A 1 93 ? -0.715 12.838 -8.555 1.00 96.38 93 ARG A C 1
ATOM 733 O O . ARG A 1 93 ? -1.313 13.761 -9.096 1.00 96.38 93 ARG A O 1
ATOM 740 N N . SER A 1 94 ? -1.046 11.564 -8.752 1.00 95.00 94 SER A N 1
ATOM 741 C CA . SER A 1 94 ? -2.152 11.111 -9.605 1.00 95.00 94 SER A CA 1
ATOM 742 C C . SER A 1 94 ? -3.436 10.801 -8.833 1.00 95.00 94 SER A C 1
ATOM 744 O O . SER A 1 94 ? -4.425 10.408 -9.447 1.00 95.00 94 SER A O 1
ATOM 746 N N . GLY A 1 95 ? -3.437 10.988 -7.513 1.00 95.31 95 GLY A N 1
ATOM 747 C CA . GLY A 1 95 ? -4.592 10.757 -6.654 1.00 95.31 95 GLY A CA 1
ATOM 748 C C . GLY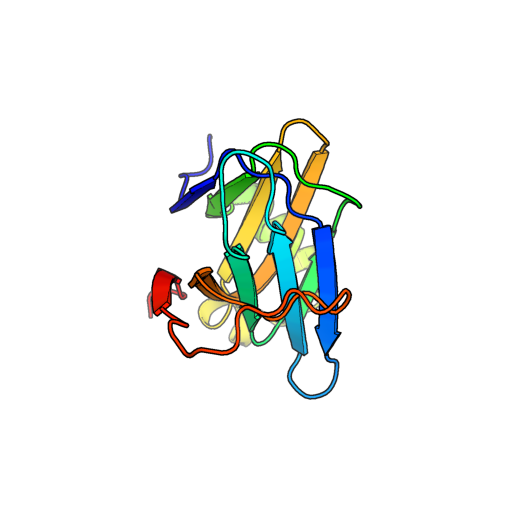 A 1 95 ? -4.218 10.083 -5.341 1.00 95.31 95 GLY A C 1
ATOM 749 O O . GLY A 1 95 ? -3.063 9.709 -5.113 1.00 95.31 95 GLY A O 1
ATOM 750 N N . SER A 1 96 ? -5.227 9.914 -4.493 1.00 96.81 96 SER A N 1
ATOM 751 C CA . SER A 1 96 ? -5.088 9.294 -3.179 1.00 96.81 96 SER A CA 1
ATOM 752 C C . SER A 1 96 ? -6.075 8.147 -3.006 1.00 96.81 96 SER A C 1
ATOM 754 O O . SER A 1 96 ? -7.129 8.106 -3.639 1.00 96.81 96 SER A O 1
ATOM 756 N N . GLY A 1 97 ? -5.719 7.215 -2.135 1.00 97.50 97 GLY A N 1
ATOM 757 C CA . GLY A 1 97 ? -6.531 6.064 -1.778 1.00 97.50 97 GLY A CA 1
ATOM 758 C C . GLY A 1 97 ? -6.155 5.546 -0.399 1.00 97.50 97 GLY A C 1
ATOM 759 O O . GLY A 1 97 ? -5.386 6.181 0.324 1.00 97.50 97 GLY A O 1
ATOM 760 N N . PHE A 1 98 ? -6.665 4.377 -0.042 1.00 98.19 98 PHE A N 1
ATOM 761 C CA . PHE A 1 98 ? -6.303 3.721 1.206 1.00 98.19 98 PHE A CA 1
ATOM 762 C C . PHE A 1 98 ? -6.315 2.205 1.065 1.00 98.19 98 PHE A C 1
ATOM 764 O O . PHE A 1 98 ? -6.979 1.648 0.188 1.00 98.19 98 PHE A O 1
ATOM 771 N N . VAL A 1 99 ? -5.606 1.554 1.981 1.00 97.88 99 VAL A N 1
ATOM 772 C CA . VAL A 1 99 ? -5.651 0.112 2.202 1.00 97.88 99 VAL A CA 1
ATOM 773 C C . VAL A 1 99 ? -5.737 -0.126 3.704 1.00 97.88 99 VAL A C 1
ATOM 775 O O . VAL A 1 99 ? -4.953 0.424 4.471 1.00 97.88 99 VAL A O 1
ATOM 778 N N . LEU A 1 100 ? -6.696 -0.939 4.125 1.00 96.56 100 LEU A N 1
ATOM 779 C CA . LEU A 1 100 ? -6.782 -1.475 5.475 1.00 96.56 100 LEU A CA 1
ATOM 780 C C . LEU A 1 100 ? -6.278 -2.917 5.432 1.00 96.56 100 LEU A C 1
ATOM 782 O O . LEU A 1 100 ? -6.947 -3.776 4.862 1.00 96.56 100 LEU A O 1
ATOM 786 N N . CYS A 1 101 ? -5.105 -3.173 5.998 1.00 95.81 101 CYS A N 1
ATOM 787 C CA . CYS A 1 101 ? -4.391 -4.454 5.898 1.00 95.81 101 CYS A CA 1
ATOM 788 C C . CYS A 1 101 ? -3.754 -4.837 7.238 1.00 95.81 101 CYS A C 1
ATOM 790 O O . CYS A 1 101 ? -3.724 -4.016 8.148 1.00 95.81 101 CYS A O 1
ATOM 792 N N . ARG A 1 102 ? -3.206 -6.047 7.390 1.00 94.44 102 ARG A N 1
ATOM 793 C CA . ARG A 1 102 ? -2.406 -6.385 8.586 1.00 94.44 102 ARG A CA 1
ATOM 794 C C . ARG A 1 102 ? -0.947 -5.996 8.480 1.00 94.44 102 ARG A C 1
ATOM 796 O O . ARG A 1 102 ? -0.303 -5.752 9.493 1.00 94.44 102 ARG A O 1
ATOM 803 N N . ASN A 1 103 ? -0.402 -5.972 7.278 1.00 95.50 103 ASN A N 1
ATOM 804 C CA . ASN A 1 103 ? 0.958 -5.522 7.051 1.00 95.50 103 ASN A CA 1
ATOM 805 C C . ASN A 1 103 ? 1.071 -4.929 5.649 1.00 95.50 103 ASN A C 1
ATOM 807 O O . ASN A 1 103 ? 0.220 -5.167 4.786 1.00 95.50 103 ASN A O 1
ATOM 811 N N . VAL A 1 104 ? 2.121 -4.142 5.452 1.00 97.56 104 VAL A N 1
ATOM 812 C CA . VAL A 1 104 ? 2.581 -3.786 4.117 1.00 97.56 104 VAL A CA 1
ATOM 813 C C . VAL A 1 104 ? 4.093 -3.905 4.059 1.00 97.56 104 VAL A C 1
ATOM 815 O O . VAL A 1 104 ? 4.805 -3.452 4.958 1.00 97.56 104 VAL A O 1
ATOM 818 N N . THR A 1 105 ? 4.567 -4.507 2.978 1.00 97.38 105 THR A N 1
ATOM 819 C CA . THR A 1 105 ? 5.977 -4.771 2.720 1.00 97.38 105 THR A CA 1
ATOM 820 C C . THR A 1 105 ? 6.343 -4.210 1.357 1.00 97.38 105 THR A C 1
ATOM 822 O O . THR A 1 105 ? 5.611 -4.381 0.384 1.00 97.38 105 THR A O 1
ATOM 825 N N . ALA A 1 106 ? 7.475 -3.518 1.295 1.00 96.81 106 ALA A N 1
ATOM 826 C CA . ALA A 1 106 ? 8.108 -3.149 0.046 1.00 96.81 106 ALA A CA 1
ATOM 827 C C . ALA A 1 106 ? 9.197 -4.178 -0.280 1.00 96.81 106 ALA A C 1
ATOM 829 O O . ALA A 1 106 ? 10.106 -4.412 0.523 1.00 96.81 106 ALA A O 1
ATOM 830 N N . GLU A 1 107 ? 9.107 -4.778 -1.461 1.00 94.69 107 GLU A N 1
ATOM 831 C CA . GLU A 1 107 ? 9.991 -5.851 -1.912 1.00 94.69 107 GLU A CA 1
ATOM 832 C C . GLU A 1 107 ? 10.630 -5.470 -3.239 1.00 94.69 107 GLU A C 1
ATOM 834 O O . GLU A 1 107 ? 9.954 -5.166 -4.225 1.00 94.69 107 GLU A O 1
ATOM 839 N N . ARG A 1 108 ? 11.958 -5.489 -3.276 1.00 91.25 108 ARG A N 1
ATOM 840 C CA . ARG A 1 108 ? 12.691 -5.409 -4.529 1.00 91.25 108 ARG A CA 1
ATOM 841 C C . ARG A 1 108 ? 12.668 -6.789 -5.169 1.00 91.25 108 ARG A C 1
ATOM 843 O O . ARG A 1 108 ? 12.939 -7.778 -4.499 1.00 91.25 108 ARG A O 1
ATOM 850 N N . GLY A 1 109 ? 12.381 -6.839 -6.465 1.00 78.69 109 GLY A N 1
ATOM 851 C CA . GLY A 1 109 ? 12.337 -8.083 -7.226 1.00 78.69 109 GLY A CA 1
ATOM 852 C C . GLY A 1 109 ? 10.913 -8.600 -7.445 1.00 78.69 109 GLY A C 1
ATOM 853 O O . GLY A 1 109 ? 10.097 -8.730 -6.536 1.00 78.69 109 GLY A O 1
ATOM 854 N N . GLY A 1 110 ? 10.610 -8.922 -8.696 1.00 67.00 110 GLY A N 1
ATOM 855 C CA . GLY A 1 110 ? 9.312 -9.417 -9.132 1.00 67.00 110 GLY A CA 1
ATOM 856 C C . GLY A 1 110 ? 9.351 -9.695 -10.627 1.00 67.00 110 GLY A C 1
ATOM 857 O O . GLY A 1 110 ? 9.965 -8.938 -11.376 1.00 67.00 110 GLY A O 1
ATOM 858 N N . GLU A 1 111 ? 8.723 -10.785 -11.054 1.00 67.38 111 GLU A N 1
ATOM 859 C CA . GLU A 1 111 ? 8.724 -11.185 -12.463 1.00 67.38 111 GLU A CA 1
ATOM 860 C C . GLU A 1 111 ? 7.825 -10.254 -13.279 1.00 67.38 111 GLU A C 1
ATOM 862 O O . GLU A 1 111 ? 6.626 -10.144 -13.003 1.00 67.38 111 GLU A O 1
ATOM 867 N N . ASP A 1 112 ? 8.396 -9.569 -14.270 1.00 61.78 112 ASP A N 1
ATOM 868 C CA . ASP A 1 112 ? 7.616 -8.910 -15.316 1.00 61.78 112 ASP A CA 1
ATOM 869 C C . ASP A 1 112 ? 6.950 -10.003 -16.175 1.00 61.78 112 ASP A C 1
ATOM 871 O O . ASP A 1 112 ? 7.654 -10.880 -16.674 1.00 61.78 112 ASP A O 1
ATOM 875 N N . PRO A 1 113 ? 5.618 -10.012 -16.358 1.00 54.03 113 PRO A N 1
ATOM 876 C CA . PRO A 1 113 ? 4.948 -11.000 -17.201 1.00 54.03 113 PRO A CA 1
ATOM 877 C C . PRO A 1 113 ? 5.321 -10.834 -18.672 1.00 54.03 113 PRO A C 1
ATOM 879 O O . PRO A 1 113 ? 5.144 -11.768 -19.451 1.00 54.03 113 PRO A O 1
ATOM 882 N N . VAL A 1 114 ? 5.849 -9.671 -19.064 1.00 55.50 114 VAL A N 1
ATOM 883 C CA . VAL A 1 114 ? 6.545 -9.499 -20.336 1.00 55.50 114 VAL A CA 1
ATOM 884 C C . VAL A 1 114 ? 7.986 -9.950 -20.105 1.00 55.50 114 VAL A C 1
ATOM 886 O O . VAL A 1 114 ? 8.885 -9.122 -20.009 1.00 55.50 114 VAL A O 1
ATOM 889 N N . GLY A 1 115 ? 8.167 -11.262 -19.906 1.00 48.09 115 GLY A N 1
ATOM 890 C CA . GLY A 1 115 ? 9.410 -11.891 -19.455 1.00 48.09 115 GLY A CA 1
ATOM 891 C C . GLY A 1 115 ? 10.660 -11.215 -20.010 1.00 48.09 115 GLY A C 1
ATOM 892 O O . GLY A 1 115 ? 11.014 -11.383 -21.176 1.00 48.09 115 GLY A O 1
ATOM 893 N N . SER A 1 116 ? 11.325 -10.432 -19.163 1.00 47.47 116 SER A N 1
ATOM 894 C CA . SER A 1 116 ? 12.697 -10.020 -19.412 1.00 47.47 116 SER A CA 1
ATOM 895 C C . SER A 1 116 ? 13.592 -11.118 -18.857 1.00 47.47 116 SER A C 1
ATOM 897 O O . SER A 1 116 ? 13.331 -11.650 -17.781 1.00 47.47 116 SER A O 1
ATOM 899 N N . ALA A 1 117 ? 14.612 -11.491 -19.628 1.00 45.44 117 ALA A N 1
ATOM 900 C CA . ALA A 1 117 ? 15.523 -12.614 -19.403 1.00 45.44 117 ALA A CA 1
ATOM 901 C C . ALA A 1 117 ? 16.439 -12.466 -18.165 1.00 45.44 117 ALA A C 1
ATOM 903 O O . ALA A 1 117 ? 17.566 -12.954 -18.155 1.00 45.44 117 ALA A O 1
ATOM 904 N N . PHE A 1 118 ? 15.978 -11.773 -17.127 1.00 48.59 118 PHE A N 1
ATOM 905 C CA . PHE A 1 118 ? 16.607 -11.739 -15.818 1.00 48.59 118 PHE A CA 1
ATOM 906 C C . PHE A 1 118 ? 16.059 -12.911 -14.998 1.00 48.59 118 PHE A C 1
ATOM 908 O O . PHE A 1 118 ? 15.258 -12.743 -14.081 1.00 48.59 118 PHE A O 1
ATOM 915 N N . GLU A 1 119 ? 16.468 -14.123 -15.377 1.00 45.97 119 GLU A N 1
ATOM 916 C CA . GLU A 1 119 ? 16.423 -15.266 -14.469 1.00 45.97 119 GLU A CA 1
ATOM 917 C C . GLU A 1 119 ? 17.349 -14.951 -13.282 1.00 45.97 119 GLU A C 1
ATOM 919 O O . GLU A 1 119 ? 18.547 -14.751 -13.480 1.00 45.97 119 GLU A O 1
ATOM 924 N N . GLY A 1 120 ? 16.810 -14.873 -12.060 1.00 53.47 120 GLY A N 1
ATOM 925 C CA . GLY A 1 120 ? 17.637 -14.911 -10.845 1.00 53.47 120 GLY A CA 1
ATOM 926 C C . GLY A 1 120 ? 17.294 -13.920 -9.726 1.00 53.47 120 GLY A C 1
ATOM 927 O O . GLY A 1 120 ? 17.797 -12.803 -9.670 1.00 53.47 120 GLY A O 1
ATOM 928 N N . GLU A 1 121 ? 16.495 -14.407 -8.775 1.00 55.28 121 GLU A N 1
ATOM 929 C CA . GLU A 1 121 ? 16.938 -14.675 -7.390 1.00 55.28 121 GLU A CA 1
ATOM 930 C C . GLU A 1 121 ? 17.256 -13.572 -6.369 1.00 55.28 121 GLU A C 1
ATOM 932 O O . GLU A 1 121 ? 17.518 -13.942 -5.229 1.00 55.28 121 GLU A O 1
ATOM 937 N N . ASP A 1 122 ? 17.131 -12.271 -6.640 1.00 66.25 122 ASP A N 1
ATOM 938 C CA . ASP A 1 122 ? 17.311 -11.273 -5.560 1.00 66.25 122 ASP A CA 1
ATOM 939 C C . ASP A 1 122 ? 16.006 -10.580 -5.161 1.00 66.25 122 ASP A C 1
ATOM 941 O O . ASP A 1 122 ? 15.822 -9.363 -5.287 1.00 66.25 122 ASP A O 1
ATOM 945 N N . ARG A 1 123 ? 15.052 -11.399 -4.698 1.00 78.75 123 ARG A N 1
ATOM 946 C CA . ARG A 1 123 ? 13.903 -10.884 -3.956 1.00 78.75 123 ARG A CA 1
ATOM 947 C C . ARG A 1 123 ? 14.354 -10.497 -2.559 1.00 78.75 123 ARG A C 1
ATOM 949 O O . ARG A 1 123 ? 14.667 -11.358 -1.742 1.00 78.75 123 ARG A O 1
ATOM 956 N N . SER A 1 124 ? 14.349 -9.202 -2.282 1.00 88.94 124 SER A N 1
ATOM 957 C CA . SER A 1 124 ? 14.755 -8.664 -0.989 1.00 88.94 124 SER A CA 1
ATOM 958 C C . SER A 1 124 ? 13.697 -7.725 -0.432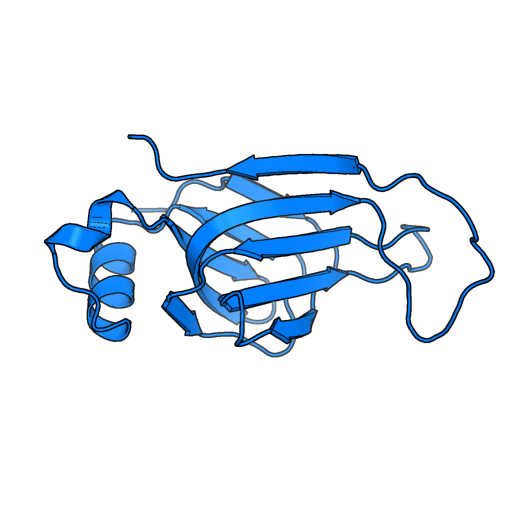 1.00 88.94 124 SER A C 1
ATOM 960 O O . SER A 1 124 ? 13.217 -6.805 -1.099 1.00 88.94 124 SER A O 1
ATOM 962 N N . VAL A 1 125 ? 13.336 -7.950 0.831 1.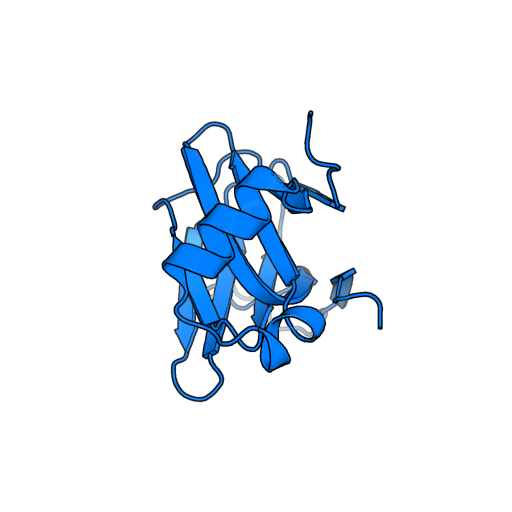00 93.00 125 VAL A N 1
ATOM 963 C CA . VAL A 1 125 ? 12.504 -7.012 1.585 1.00 93.00 125 VAL A CA 1
ATOM 964 C C . VAL A 1 125 ? 13.334 -5.763 1.851 1.00 93.00 125 VAL A C 1
ATOM 966 O O . VAL A 1 125 ? 14.366 -5.830 2.517 1.00 93.00 125 VAL A O 1
ATOM 969 N N . ILE A 1 126 ? 12.877 -4.618 1.346 1.00 95.12 126 ILE A N 1
ATOM 970 C CA . ILE A 1 126 ? 13.546 -3.331 1.577 1.00 95.12 126 ILE A CA 1
ATOM 971 C C . ILE A 1 126 ? 12.954 -2.591 2.775 1.00 95.12 126 ILE A C 1
ATOM 973 O O . ILE A 1 126 ? 13.629 -1.775 3.400 1.00 95.12 126 ILE A O 1
ATOM 977 N N . TRP A 1 127 ? 11.683 -2.851 3.083 1.00 96.56 127 TRP A N 1
ATOM 978 C CA . TRP A 1 127 ? 10.955 -2.192 4.157 1.00 96.56 127 TRP A CA 1
ATOM 979 C C . TRP A 1 127 ? 9.672 -2.960 4.486 1.00 96.56 127 TRP A C 1
ATOM 981 O O . TRP A 1 127 ? 9.054 -3.547 3.603 1.00 96.56 127 TRP A O 1
ATOM 991 N N . THR A 1 128 ? 9.247 -2.937 5.747 1.00 96.56 128 THR A N 1
ATOM 992 C CA . THR A 1 128 ? 7.973 -3.521 6.182 1.00 96.56 128 THR A CA 1
ATOM 993 C C . THR A 1 128 ? 7.400 -2.744 7.363 1.00 96.56 128 THR A C 1
ATOM 995 O O . THR A 1 128 ? 8.144 -2.170 8.162 1.00 96.56 128 THR A O 1
ATOM 998 N N . THR A 1 129 ? 6.075 -2.726 7.483 1.00 95.94 129 THR A N 1
ATOM 999 C CA . THR A 1 129 ? 5.363 -2.177 8.640 1.00 95.94 129 THR A CA 1
ATOM 1000 C C . THR A 1 129 ? 4.130 -3.010 8.978 1.00 95.94 129 THR A C 1
ATOM 1002 O O . THR A 1 129 ? 3.514 -3.647 8.121 1.00 95.94 129 THR A O 1
ATOM 1005 N N . ARG A 1 130 ? 3.765 -2.985 10.258 1.00 92.81 130 ARG A N 1
ATOM 1006 C CA . ARG A 1 130 ? 2.646 -3.716 10.862 1.00 92.81 130 ARG A CA 1
ATOM 1007 C C . ARG A 1 130 ? 2.073 -2.901 12.030 1.00 92.81 130 ARG A C 1
ATOM 1009 O O . ARG A 1 130 ? 2.791 -2.039 12.545 1.00 92.81 130 ARG A O 1
ATOM 1016 N N . PRO A 1 131 ? 0.826 -3.153 12.468 1.00 86.12 131 PRO A N 1
ATOM 1017 C CA . PRO A 1 131 ? 0.285 -2.571 13.690 1.00 86.12 131 PRO A CA 1
ATOM 1018 C C . PRO A 1 131 ? 1.243 -2.793 14.864 1.00 86.12 131 PRO A C 1
ATOM 1020 O O . PRO A 1 131 ? 1.814 -3.878 15.009 1.00 86.12 131 PRO A O 1
ATOM 1023 N N . GLN A 1 132 ? 1.442 -1.763 15.685 1.00 68.50 132 GLN A N 1
ATOM 1024 C CA . GLN A 1 132 ? 2.108 -1.927 16.974 1.00 68.50 132 GLN A CA 1
ATOM 1025 C C . GLN A 1 132 ? 1.090 -2.535 17.942 1.00 68.50 132 GLN A C 1
ATOM 1027 O O . GLN A 1 132 ? 0.050 -1.926 18.183 1.00 68.50 132 GLN A O 1
ATOM 1032 N N . SER A 1 133 ? 1.374 -3.750 18.415 1.00 52.88 133 SER A N 1
ATOM 1033 C CA . SER A 1 133 ? 0.617 -4.444 19.465 1.00 52.88 133 SER A CA 1
ATOM 1034 C C . SER A 1 133 ? 0.819 -3.800 20.827 1.00 52.88 133 SER A C 1
ATOM 1036 O O . SER A 1 133 ? 2.003 -3.494 21.111 1.00 52.88 133 SER A O 1
#

pLDDT: mean 87.87, std 13.81, range [45.44, 98.19]

Secondary structure (DSSP, 8-state):
-PPPEEEEEEEEEEEEEEEGGGTEEEEEEPP-SS--S-EEEEEES--EEE--SEEEEEEEEEPPHHHHHHHHHHHT--GGGGGG-EEEEEEETTEEEEEEESEEEEEE----SS--S------EEEEEE----

=== Feature glossary ===
A reading guide for the features in this record.

Start from the sequence.

  · This is the polypeptide sequence — one letter per residue, N-terminus first. Length ranges from a few dozen residues for small domains to over a thousand for large multi-domain proteins.

Fold it, and you get atomic coordinates and the backbone conformation that goes with them.

  · Structure coordinates are given as an mmCIF _atom_site loop: one row per atom with element, residue name, chain id, sequence number, and x/y/z position in Å. Only the four main-chain atoms per residue are included here; side chains are omitted to keep the record compact.

  · Backbone dihedral angles. Every residue except chain termini has a φ (preceding-C → N → Cα → C) and a ψ (N → Cα → C → next-N). They are reported in degrees following the IUPAC sign convention. Secondary structure is essentially a statement about which (φ, ψ) basin each residue occupies.

  · The SS8 string is DSSP's per-residue secondary-structure call. α-helix (H) means an i→i+4 H-bond ladder; β-strand (E) means the residue participates in a β-sheet; 3₁₀ (G) and π (I) are tighter and wider helices; T/S are turns/bends; '-' is loop.

  · SS3 is a coarse helix/strand/coil call (letters a/b/c) made by the P-SEA algorithm from inter-Cα distances and dihedrals. It is less detailed than DSSP but needs only Cα positions.

Summarize the fold with a handful of shape descriptors and a per-residue structural alphabet.

  · Radius of gyration (Rg) is the root-mean-square distance of Cα atoms from their centroid — a single number for overall si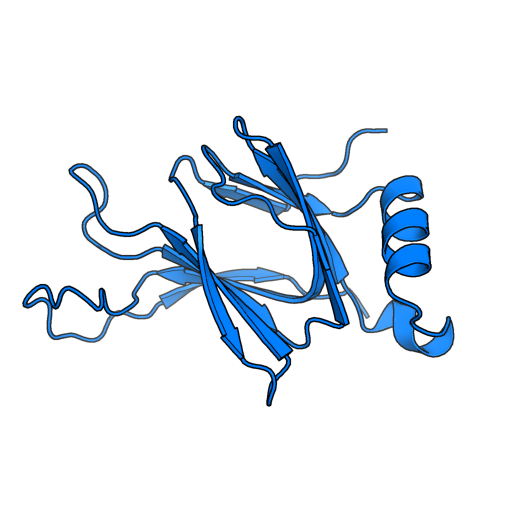ze and compactness. A globular domain of N residues has Rg ≈ 2.2·N^0.38 Å; an extended or disordered chain has a much larger Rg. The Cα contact count is the number of residue pairs whose Cα atoms are within 8 Å and are more than four positions apart in sequence — a standard proxy for tertiary packing density. The bounding box is the smallest axis-aligned box enclosing all Cα atoms.

  · The Foldseek 3Di string encodes local tertiary geometry as a 20-letter alphabet — one character per residue — derived from the relative positions of nearby Cα atoms. Unlike the amino-acid sequence, 3Di is a direct function of the 3D structure, so two proteins with the same fold have similar 3Di strings even at low sequence identity.

  · Solvent-accessible surface area (SASA) is the area in Å² traced out by the centre of a 1.4 Å probe sphere (a water molecule) rolled over the protein's van der Waals surface (Shrake–Rupley / Lee–Richards construction). Buried residues have near-zero SASA; fully exposed residues can exceed 200 Å². The total SASA scales roughly with the number of surface residues.

Ask how reliable the model is.

  · pLDDT (predicted Local Distance Difference Test) is AlphaFold's per-residue confidence score, ranging from 0 to 100. Values above 90 indicate high confidence (typically well-packed cores); 70–90 is confident; 50–70 low confidence; below 50 usually means the region is disordered or the prediction is unreliable there. AlphaFold stores pLDDT in the mmCIF B-factor column.

  · B-factor (Debye–Waller factor) reflects atomic displacement in the crystal lattice. It is an experimental observable (units Å²), not a prediction; low values mean the atom is pinned down, high values mean it moves or is heterogeneous across the crystal.

  · Predicted Aligned Error (PAE) is an AlphaFold confidence matrix: entry (i, j) is the expected error in the position of residue j, in ångströms, when the prediction is superimposed on the true structure at residue i. Low PAE within a block of residues means that block is internally rigid and well-predicted; high PAE between two blocks means their relative placement is uncertain even if each block individually is confident.

Place it in context: what it resembles, what it is annotated as, and how it looks.

  · Nearest PDB neighbors are the top structural matches found by Foldseek when searching this structure against the entire Protein Data Bank. Each hit reports a TM-score (0 to 1; >0.5 almost always implies the same fold) and an E-value. These are *structural* homologs — they may share no detectable sequence similarity.

  · Functional annotations link the protein to curated databases. InterPro entries identify conserved domains and families by matching the sequence against member-database signatures (Pfam, PROSITE, CDD, …). Gene Ontology (GO) terms describe molecular function, biological process, and cellular component in a controlled vocabulary. CATH places the structure in a hierarchical fold classification (Class/Architecture/Topology/Homologous-superfamily). The organism is the source species.

  · Three diagnostic plots accompany the record. The Cα contact map visualizes the tertiary structure as a 2D adjacency matrix (8 Å cutoff, sequence-local contacts suppressed). The Ramachandran plot shows the distribution of backbone (φ, ψ) torsions, with points in the α and β basins reflecting secondary structure content. The PAE plot shows AlphaFold's inter-residue confidence as a color matrix.

  · Six rendered views show the 3D structure from the faces of a cube — i.e. along ±x, ±y, ±z. Rendering representation is drawn randomly per protein from cartoon (secondary-structure ribbons), sticks (backbone bonds), or molecular surface; coloring is either N→C rainbow (blue at the N-terminus through red at the C-terminus) or one color per chain.